Protein AF-A0A5A9F3X4-F1 (afdb_monomer_lite)

Foldseek 3Di:
DAADDDPCLLLLLLLLVLVVCVVVVFQFAEEEDQPSNQVSNVVNVGDYQYAHCPGPHDDPDDDDPVNCCVVCVRHHYSYQQNDDPVSLQSSLVSSCVVVPDDDQEEYEYQAALCSVVVSVCNNCVSYQYQYDADPDDRRHDDVPRNCPVVNVVSNPDDDDDPPD

pLDDT: mean 86.76, std 13.43, range [38.75, 98.38]

Radius of gyration: 15.75 Å; chains: 1; bounding box: 50×30×41 Å

Structure (mmCIF, N/CA/C/O backbone):
data_AF-A0A5A9F3X4-F1
#
_entry.id   AF-A0A5A9F3X4-F1
#
loop_
_atom_site.group_PDB
_atom_site.id
_atom_site.type_symbol
_atom_site.label_atom_id
_atom_site.label_alt_id
_atom_site.label_comp_id
_atom_site.label_asym_id
_atom_site.label_entity_id
_atom_site.label_seq_id
_atom_site.pdbx_PDB_ins_code
_atom_site.Cartn_x
_atom_site.Cartn_y
_atom_site.Cartn_z
_atom_site.occupancy
_atom_site.B_iso_or_equiv
_atom_site.auth_seq_id
_atom_site.auth_comp_id
_atom_site.auth_asym_id
_atom_site.auth_atom_id
_atom_site.pdbx_PDB_model_num
ATOM 1 N N . MET A 1 1 ? -8.608 4.818 23.097 1.00 70.69 1 MET A N 1
ATOM 2 C CA . MET A 1 1 ? -7.807 4.933 21.861 1.00 70.69 1 MET A CA 1
ATOM 3 C C . MET A 1 1 ? -6.716 3.887 21.952 1.00 70.69 1 MET A C 1
ATOM 5 O O . MET A 1 1 ? -5.994 3.900 22.942 1.00 70.69 1 MET A O 1
ATOM 9 N N . SER A 1 2 ? -6.658 2.957 21.002 1.00 87.06 2 SER A N 1
ATOM 10 C CA . SER A 1 2 ? -5.783 1.778 21.085 1.00 87.06 2 SER A CA 1
ATOM 11 C C . SER A 1 2 ? -4.730 1.810 19.980 1.00 87.06 2 SER A C 1
ATOM 13 O O . SER A 1 2 ? -5.049 2.141 18.841 1.00 87.06 2 SER A O 1
ATOM 15 N N . SER A 1 3 ? -3.480 1.471 20.297 1.00 89.56 3 SER A N 1
ATOM 16 C CA . SER A 1 3 ? -2.424 1.357 19.282 1.00 89.56 3 SER A CA 1
ATOM 17 C C . SER A 1 3 ? -2.607 0.070 18.484 1.00 89.56 3 SER A C 1
ATOM 19 O O . SER A 1 3 ? -2.673 -1.009 19.074 1.00 89.56 3 SER A O 1
ATOM 21 N N . LEU A 1 4 ? -2.687 0.174 17.157 1.00 90.81 4 LEU A N 1
ATOM 22 C CA . LEU A 1 4 ? -2.788 -0.975 16.262 1.00 90.81 4 LEU A CA 1
ATOM 23 C C . LEU A 1 4 ? -1.444 -1.207 15.566 1.00 90.81 4 LEU A C 1
ATOM 25 O O . LEU A 1 4 ? -1.007 -0.422 14.721 1.00 90.81 4 LEU A O 1
ATOM 29 N N . THR A 1 5 ? -0.793 -2.319 15.908 1.00 85.94 5 THR A N 1
ATOM 30 C CA . THR A 1 5 ? 0.431 -2.766 15.234 1.00 85.94 5 THR A CA 1
ATOM 31 C C . THR A 1 5 ? 0.092 -3.834 14.209 1.00 85.94 5 THR A C 1
ATOM 33 O O . THR A 1 5 ? -0.520 -4.840 14.543 1.00 85.94 5 THR A O 1
ATOM 36 N N . ILE A 1 6 ? 0.541 -3.633 12.968 1.00 89.00 6 ILE A N 1
ATOM 37 C CA . ILE A 1 6 ? 0.331 -4.578 11.865 1.00 89.00 6 ILE A CA 1
ATOM 38 C C . ILE A 1 6 ? 1.709 -5.053 11.393 1.00 89.00 6 ILE A C 1
ATOM 40 O O . ILE A 1 6 ? 2.320 -4.408 10.523 1.00 89.00 6 ILE A O 1
ATOM 44 N N . PRO A 1 7 ? 2.260 -6.115 12.011 1.00 83.81 7 PRO A N 1
ATOM 45 C CA . PRO A 1 7 ? 3.627 -6.559 11.746 1.00 83.81 7 PRO A CA 1
ATOM 46 C C . PRO A 1 7 ? 3.798 -7.031 10.295 1.00 83.81 7 PRO A C 1
ATOM 48 O O . PRO A 1 7 ? 4.785 -6.688 9.646 1.00 83.81 7 PRO A O 1
ATOM 51 N N . ASN A 1 8 ? 2.790 -7.707 9.738 1.00 88.44 8 ASN A N 1
ATOM 52 C CA . ASN A 1 8 ? 2.853 -8.304 8.405 1.00 88.44 8 ASN A CA 1
ATOM 53 C C . ASN A 1 8 ? 2.420 -7.369 7.266 1.00 88.44 8 ASN A C 1
ATOM 55 O O . ASN A 1 8 ? 2.442 -7.781 6.108 1.00 88.44 8 ASN A O 1
ATOM 59 N N . ARG A 1 9 ? 2.092 -6.093 7.534 1.00 91.31 9 ARG A N 1
ATOM 60 C CA . ARG A 1 9 ? 1.485 -5.182 6.535 1.00 91.31 9 ARG A CA 1
ATOM 61 C C . ARG A 1 9 ? 2.234 -5.099 5.203 1.00 91.31 9 ARG A C 1
ATOM 63 O O . ARG A 1 9 ? 1.617 -4.986 4.150 1.00 91.31 9 ARG A O 1
ATOM 70 N N . LYS A 1 10 ? 3.573 -5.137 5.232 1.00 91.62 10 LYS A N 1
ATOM 71 C CA . LYS A 1 10 ? 4.395 -5.074 4.012 1.00 91.62 10 LYS A CA 1
ATOM 72 C C . LYS A 1 10 ? 4.375 -6.392 3.239 1.00 91.62 10 LYS A C 1
ATOM 74 O O . LYS A 1 10 ? 4.330 -6.343 2.017 1.00 91.62 10 LYS A O 1
ATOM 79 N N . LYS A 1 11 ? 4.343 -7.530 3.938 1.00 95.12 11 LYS A N 1
ATOM 80 C CA . LYS A 1 11 ? 4.226 -8.865 3.335 1.00 95.12 11 LYS A CA 1
ATOM 81 C C . LYS A 1 11 ? 2.844 -9.079 2.721 1.00 95.12 11 LYS A C 1
ATOM 83 O O . LYS A 1 11 ? 2.765 -9.508 1.580 1.00 95.12 11 LYS A O 1
ATOM 88 N N . ILE A 1 12 ? 1.781 -8.681 3.425 1.00 96.62 12 ILE A N 1
ATOM 89 C CA . ILE A 1 12 ? 0.394 -8.726 2.926 1.00 96.62 12 ILE A CA 1
ATOM 90 C C . ILE A 1 12 ? 0.274 -7.921 1.634 1.00 96.62 12 ILE A C 1
ATOM 92 O O . ILE A 1 12 ? -0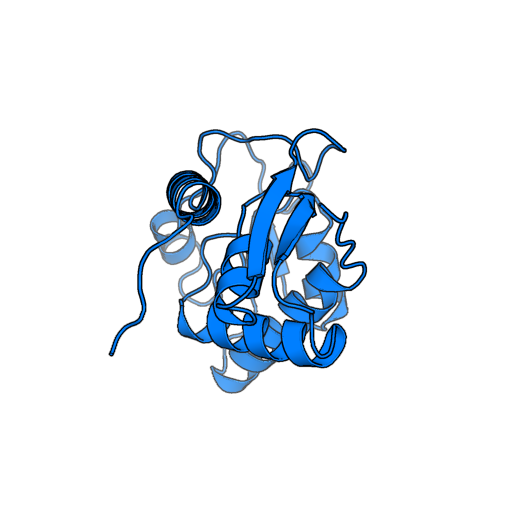.122 -8.446 0.597 1.00 96.62 12 ILE A O 1
ATOM 96 N N . ARG A 1 13 ? 0.712 -6.657 1.669 1.00 96.50 13 ARG A N 1
ATOM 97 C CA . ARG A 1 13 ? 0.736 -5.797 0.484 1.00 96.50 13 ARG A CA 1
ATOM 98 C C . ARG A 1 13 ? 1.532 -6.424 -0.665 1.00 96.50 13 ARG A C 1
ATOM 100 O O . ARG A 1 13 ? 1.075 -6.405 -1.802 1.00 96.50 13 ARG A O 1
ATOM 107 N N . ALA A 1 14 ? 2.723 -6.949 -0.383 1.00 97.31 14 ALA A N 1
ATOM 108 C CA . ALA A 1 14 ? 3.573 -7.556 -1.402 1.00 97.31 14 ALA A CA 1
ATOM 109 C C . ALA A 1 14 ? 2.938 -8.806 -2.026 1.00 97.31 14 ALA A C 1
ATOM 111 O O . ALA A 1 14 ? 3.037 -8.976 -3.236 1.00 97.31 14 ALA A O 1
ATOM 112 N N . ALA A 1 15 ? 2.250 -9.634 -1.237 1.00 98.00 15 ALA A N 1
ATOM 113 C CA . ALA A 1 15 ? 1.541 -10.812 -1.728 1.00 98.00 15 ALA A CA 1
ATOM 114 C C . ALA A 1 15 ? 0.404 -10.434 -2.690 1.00 98.00 15 ALA A C 1
ATOM 116 O O . ALA A 1 15 ? 0.323 -10.995 -3.781 1.00 98.00 15 ALA A O 1
ATOM 117 N N . VAL A 1 16 ? -0.405 -9.430 -2.333 1.00 98.38 16 VAL A N 1
ATOM 118 C CA . VAL A 1 16 ? -1.484 -8.923 -3.198 1.00 98.38 16 VAL A CA 1
ATOM 119 C C . VAL A 1 16 ? -0.930 -8.344 -4.500 1.00 98.38 16 VAL A C 1
ATOM 121 O O . VAL A 1 16 ? -1.417 -8.668 -5.580 1.00 98.38 16 VAL A O 1
ATOM 124 N N . ILE A 1 17 ? 0.132 -7.535 -4.425 1.00 98.25 17 ILE A N 1
ATOM 125 C CA . ILE A 1 17 ? 0.795 -7.004 -5.625 1.00 98.25 17 ILE A CA 1
ATOM 126 C C . ILE A 1 17 ? 1.354 -8.144 -6.479 1.00 98.25 17 ILE A C 1
ATOM 128 O O . ILE A 1 17 ? 1.218 -8.113 -7.697 1.00 98.25 17 ILE A O 1
ATOM 132 N N . ALA A 1 18 ? 1.957 -9.164 -5.864 1.00 98.31 18 ALA A N 1
ATOM 133 C CA . ALA A 1 18 ? 2.523 -10.284 -6.601 1.00 98.31 18 ALA A CA 1
ATOM 134 C C . ALA A 1 18 ? 1.460 -11.092 -7.343 1.00 98.31 18 ALA A C 1
ATOM 136 O O . ALA A 1 18 ? 1.686 -11.489 -8.485 1.00 98.31 18 ALA A O 1
ATOM 137 N N . GLN A 1 19 ? 0.301 -11.303 -6.723 1.00 98.19 19 GLN A N 1
ATOM 138 C CA . GLN A 1 19 ? -0.842 -11.909 -7.390 1.00 98.19 19 GLN A CA 1
ATOM 139 C C . GLN A 1 19 ? -1.302 -11.054 -8.578 1.00 98.19 19 GLN A C 1
ATOM 141 O O . GLN A 1 19 ? -1.335 -11.555 -9.698 1.00 98.19 19 GLN A O 1
ATOM 146 N N . HIS A 1 20 ? -1.536 -9.756 -8.363 1.00 98.25 20 HIS A N 1
ATOM 147 C CA . HIS A 1 20 ? -1.976 -8.838 -9.416 1.00 98.25 20 HIS A CA 1
ATOM 148 C C . HIS A 1 20 ? -1.014 -8.796 -10.615 1.00 98.25 20 HIS A C 1
ATOM 150 O O . HIS A 1 20 ? -1.444 -8.838 -11.767 1.00 98.25 20 HIS A O 1
ATOM 156 N N . VAL A 1 21 ? 0.296 -8.743 -10.358 1.00 97.75 21 VAL A N 1
ATOM 157 C CA . VAL A 1 21 ? 1.339 -8.713 -11.396 1.00 97.75 21 VAL A CA 1
ATOM 158 C C . VAL A 1 21 ? 1.333 -9.998 -12.222 1.00 97.75 21 VAL A C 1
ATOM 160 O O . VAL A 1 21 ? 1.388 -9.925 -13.449 1.00 97.75 21 VAL A O 1
ATOM 163 N N . ARG A 1 22 ? 1.213 -11.164 -11.570 1.00 97.75 22 ARG A N 1
ATOM 164 C CA . ARG A 1 22 ? 1.140 -12.467 -12.252 1.00 97.75 22 ARG A CA 1
ATOM 165 C C . ARG A 1 22 ? -0.117 -12.586 -13.107 1.00 97.75 22 ARG A C 1
ATOM 167 O O . ARG A 1 22 ? -0.019 -12.973 -14.265 1.00 97.75 22 ARG A O 1
ATOM 174 N N . GLU A 1 23 ? -1.272 -12.226 -12.554 1.00 97.50 23 GLU A N 1
ATOM 175 C CA . GLU A 1 23 ? -2.559 -12.260 -13.262 1.00 97.50 23 GLU A CA 1
ATOM 176 C C . GLU A 1 23 ? -2.590 -11.292 -14.451 1.00 97.50 23 GLU A C 1
ATOM 178 O O . GLU A 1 23 ? -3.180 -11.597 -15.483 1.00 97.50 23 GLU A O 1
ATOM 183 N N . SER A 1 24 ? -1.899 -10.155 -14.340 1.00 96.56 24 SER A N 1
ATOM 184 C CA . SER A 1 24 ? -1.790 -9.161 -15.416 1.00 96.56 24 SER A CA 1
ATOM 185 C C . SER A 1 24 ? -0.723 -9.504 -16.465 1.00 96.56 24 SER A C 1
ATOM 187 O O . SER A 1 24 ? -0.544 -8.744 -17.414 1.00 96.56 24 SER A O 1
ATOM 189 N N . GLY A 1 25 ? 0.023 -10.603 -16.298 1.00 96.94 25 GLY A N 1
ATOM 190 C CA . GLY A 1 25 ? 1.118 -10.979 -17.198 1.00 96.94 25 GLY A CA 1
ATOM 191 C C . GLY A 1 25 ? 2.284 -9.983 -17.208 1.00 96.94 25 GLY A C 1
ATOM 192 O O . GLY A 1 25 ? 3.029 -9.918 -18.186 1.00 96.94 25 GLY A O 1
ATOM 193 N N . LEU A 1 26 ? 2.436 -9.184 -16.148 1.00 96.94 26 LEU A N 1
ATOM 194 C CA . LEU A 1 26 ? 3.485 -8.174 -16.059 1.00 96.94 26 LEU A CA 1
ATOM 195 C C . LEU A 1 26 ? 4.809 -8.811 -15.595 1.00 96.94 26 LEU A C 1
ATOM 197 O O . LEU A 1 26 ? 4.812 -9.643 -14.687 1.00 96.94 26 LEU A O 1
ATOM 201 N N . PRO A 1 27 ? 5.957 -8.410 -16.168 1.00 96.44 27 PRO A N 1
ATOM 202 C CA . PRO A 1 27 ? 7.259 -9.010 -15.869 1.00 96.44 27 PRO A CA 1
ATOM 203 C C . PRO A 1 27 ? 7.816 -8.649 -14.483 1.00 96.44 27 PRO A C 1
ATOM 205 O O . PRO A 1 27 ? 8.775 -9.270 -14.028 1.00 96.44 27 PRO A O 1
ATOM 208 N N . GLY A 1 28 ? 7.255 -7.649 -13.801 1.00 96.81 28 GLY A N 1
ATOM 209 C CA . GLY A 1 28 ? 7.709 -7.239 -12.478 1.00 96.81 28 GLY A CA 1
ATOM 210 C C . GLY A 1 28 ? 7.148 -5.893 -12.046 1.00 96.81 28 GLY A C 1
ATOM 211 O O . GLY A 1 28 ? 6.132 -5.417 -12.561 1.00 96.81 28 GLY A O 1
ATOM 212 N N . VAL A 1 29 ? 7.832 -5.277 -11.085 1.00 96.69 29 VAL A N 1
ATOM 213 C CA . VAL A 1 29 ? 7.409 -4.021 -10.466 1.00 96.69 29 VAL A CA 1
ATOM 214 C C . VAL A 1 29 ? 8.543 -3.014 -10.385 1.00 96.69 29 VAL A C 1
ATOM 216 O O . VAL A 1 29 ? 9.722 -3.362 -10.341 1.00 96.69 29 VAL A O 1
ATOM 219 N N . VAL A 1 30 ? 8.160 -1.753 -10.264 1.00 93.94 30 VAL A N 1
ATOM 220 C CA . VAL A 1 30 ? 9.022 -0.663 -9.816 1.00 93.94 30 VAL A CA 1
ATOM 221 C C . VAL A 1 30 ? 8.525 -0.168 -8.464 1.00 93.94 30 VAL A C 1
ATOM 223 O O . VAL A 1 30 ? 7.322 -0.068 -8.230 1.00 93.94 30 VAL A O 1
ATOM 226 N N . CYS A 1 31 ? 9.439 0.085 -7.531 1.00 90.69 31 CYS A N 1
ATOM 227 C CA . CYS A 1 31 ? 9.080 0.485 -6.176 1.00 90.69 31 CYS A CA 1
ATOM 228 C C . CYS A 1 31 ? 10.017 1.576 -5.658 1.00 90.69 31 CYS A C 1
ATOM 230 O O . CYS A 1 31 ? 11.197 1.323 -5.410 1.00 90.69 31 CYS A O 1
ATOM 232 N N . PHE A 1 32 ? 9.470 2.771 -5.426 1.00 84.06 32 PHE A N 1
ATOM 233 C CA . PHE A 1 32 ? 10.128 3.780 -4.601 1.00 84.06 32 PHE A CA 1
ATOM 234 C C . PHE A 1 32 ? 9.999 3.399 -3.120 1.00 84.06 32 PHE A C 1
ATOM 236 O O . PHE A 1 32 ? 8.890 3.263 -2.589 1.00 84.06 32 PHE A O 1
ATOM 243 N N . SER A 1 33 ? 11.129 3.178 -2.448 1.00 77.12 33 SER A N 1
ATOM 244 C CA . SER A 1 33 ? 11.157 2.563 -1.117 1.00 77.12 33 SER A CA 1
ATOM 245 C C . SER A 1 33 ? 12.394 2.974 -0.319 1.00 77.12 33 SER A C 1
ATOM 247 O O . SER A 1 33 ? 13.484 3.106 -0.854 1.00 77.12 33 SER A O 1
ATOM 249 N N . CYS A 1 34 ? 12.250 3.077 1.003 1.00 65.31 34 CYS A N 1
ATOM 250 C CA . CYS A 1 34 ? 13.363 3.150 1.956 1.00 65.31 34 CYS A CA 1
ATOM 251 C C . CYS A 1 34 ? 13.851 1.743 2.395 1.00 65.31 34 CYS A C 1
ATOM 253 O O . CYS A 1 34 ? 14.187 1.526 3.557 1.00 65.31 34 CYS A O 1
ATOM 255 N N . GLY A 1 35 ? 13.780 0.747 1.503 1.00 71.00 35 GLY A N 1
ATOM 256 C CA . GLY A 1 35 ? 14.238 -0.639 1.701 1.00 71.00 35 GLY A CA 1
ATOM 257 C C . GLY A 1 35 ? 13.188 -1.664 2.172 1.00 71.00 35 GLY A C 1
ATOM 258 O O . GLY A 1 35 ? 13.174 -2.799 1.702 1.00 71.00 35 GLY A O 1
ATOM 259 N N . ASN A 1 36 ? 12.263 -1.314 3.074 1.00 81.44 36 ASN A N 1
ATOM 260 C CA . ASN A 1 36 ? 11.344 -2.322 3.643 1.00 81.44 36 ASN A CA 1
ATOM 261 C C . ASN A 1 36 ? 10.246 -2.796 2.672 1.00 81.44 36 ASN A C 1
ATOM 263 O O . ASN A 1 36 ? 9.820 -3.946 2.751 1.00 81.44 36 ASN A O 1
ATOM 267 N N . ALA A 1 37 ? 9.751 -1.925 1.787 1.00 86.50 37 ALA A N 1
ATOM 268 C CA . ALA A 1 37 ? 8.695 -2.295 0.839 1.00 86.50 37 ALA A CA 1
ATOM 269 C C . ALA A 1 37 ? 9.253 -3.115 -0.335 1.00 86.50 37 ALA A C 1
ATOM 271 O O . ALA A 1 37 ? 8.707 -4.163 -0.668 1.00 86.50 37 ALA A O 1
ATOM 272 N N . SER A 1 38 ? 10.376 -2.671 -0.895 1.00 89.31 38 SER A N 1
ATOM 273 C CA . SER A 1 38 ? 11.142 -3.363 -1.936 1.00 89.31 38 SER A CA 1
ATOM 274 C C . SER A 1 38 ? 11.602 -4.753 -1.491 1.00 89.31 38 SER A C 1
ATOM 276 O O . SER A 1 38 ? 11.429 -5.709 -2.244 1.00 89.31 38 SER A O 1
ATOM 278 N N . ARG A 1 39 ? 12.097 -4.910 -0.252 1.00 90.88 39 ARG A N 1
ATOM 279 C CA . ARG A 1 39 ? 12.446 -6.231 0.302 1.00 90.88 39 ARG A CA 1
ATOM 280 C C . ARG A 1 39 ? 11.255 -7.191 0.307 1.00 90.88 39 ARG A C 1
ATOM 282 O O . ARG A 1 39 ? 11.382 -8.301 -0.190 1.00 90.88 39 ARG A O 1
ATOM 289 N N . ALA A 1 40 ? 10.099 -6.759 0.814 1.00 94.25 40 ALA A N 1
ATOM 290 C CA . ALA A 1 40 ? 8.908 -7.608 0.865 1.00 94.25 40 ALA A CA 1
ATOM 291 C C . ALA A 1 40 ? 8.427 -8.031 -0.537 1.00 94.25 40 ALA A C 1
ATOM 293 O O . ALA A 1 40 ? 7.979 -9.158 -0.718 1.00 94.25 40 ALA A O 1
ATOM 294 N N . LEU A 1 41 ? 8.552 -7.152 -1.540 1.00 95.88 41 LEU A N 1
ATOM 295 C CA . LEU A 1 41 ? 8.241 -7.476 -2.938 1.00 95.88 41 LEU A CA 1
ATOM 296 C C . LEU A 1 41 ? 9.206 -8.528 -3.512 1.00 95.88 41 LEU A C 1
ATOM 298 O O . LEU A 1 41 ? 8.756 -9.474 -4.156 1.00 95.88 41 LEU A O 1
ATOM 302 N N . LYS A 1 42 ? 10.511 -8.405 -3.230 1.00 95.19 42 LYS A N 1
ATOM 303 C CA . LYS A 1 42 ? 11.529 -9.400 -3.618 1.00 95.19 42 LYS A CA 1
ATOM 304 C C . LYS A 1 42 ? 11.267 -10.755 -2.942 1.00 95.19 42 LYS A C 1
ATOM 306 O O . LYS A 1 42 ? 11.280 -11.781 -3.612 1.00 95.19 42 LYS A O 1
ATOM 311 N N . GLU A 1 43 ? 10.946 -10.761 -1.646 1.00 96.50 43 GLU A N 1
ATOM 312 C CA . GLU A 1 43 ? 10.559 -11.969 -0.892 1.00 96.50 43 GLU A CA 1
ATOM 313 C C . GLU A 1 43 ? 9.288 -12.637 -1.448 1.00 96.50 43 GLU A C 1
ATOM 315 O O . GLU A 1 43 ? 9.159 -13.857 -1.384 1.00 96.50 43 GLU A O 1
ATOM 320 N N . ALA A 1 44 ? 8.370 -11.867 -2.043 1.00 96.38 44 ALA A N 1
ATOM 321 C CA . ALA A 1 44 ? 7.184 -12.390 -2.727 1.00 96.38 44 ALA A CA 1
ATOM 322 C C . ALA A 1 44 ? 7.483 -12.992 -4.120 1.00 96.38 44 ALA A C 1
ATOM 324 O O . ALA A 1 44 ? 6.560 -13.432 -4.815 1.00 96.38 44 ALA A O 1
ATOM 325 N N . GLY A 1 45 ? 8.757 -13.021 -4.531 1.00 96.00 45 GLY A N 1
ATOM 326 C CA . GLY A 1 45 ? 9.225 -13.611 -5.784 1.00 96.00 45 GLY A CA 1
ATOM 327 C C . GLY A 1 45 ? 9.075 -12.699 -7.000 1.00 96.00 45 GLY A C 1
ATOM 328 O O . GLY A 1 45 ? 8.990 -13.199 -8.119 1.00 96.00 45 GLY A O 1
ATOM 329 N N . LEU A 1 46 ? 8.989 -11.380 -6.802 1.00 96.75 46 LEU A N 1
ATOM 330 C CA . LEU A 1 46 ? 8.904 -10.419 -7.900 1.00 96.75 46 LEU A CA 1
ATOM 331 C C . LEU A 1 46 ? 10.284 -9.937 -8.340 1.00 96.75 46 LEU A C 1
ATOM 333 O O . LEU A 1 46 ? 11.172 -9.701 -7.520 1.00 96.75 46 LEU A O 1
ATOM 337 N N . PHE A 1 47 ? 10.421 -9.694 -9.642 1.00 95.62 47 PHE A N 1
ATOM 338 C CA . PHE A 1 47 ? 11.453 -8.804 -10.155 1.00 95.62 47 PHE A CA 1
ATOM 339 C C . PHE A 1 47 ? 11.111 -7.364 -9.744 1.00 95.62 47 PHE A C 1
ATOM 341 O O . PHE A 1 47 ? 10.000 -6.893 -9.999 1.00 95.62 47 PHE A O 1
ATOM 348 N N . VAL A 1 48 ? 12.046 -6.681 -9.078 1.00 94.44 48 VAL A N 1
ATOM 349 C CA . VAL A 1 48 ? 11.832 -5.346 -8.501 1.00 94.44 48 VAL A CA 1
ATOM 350 C C . VAL A 1 48 ? 12.929 -4.403 -8.969 1.00 94.44 48 VAL A C 1
ATOM 352 O O . VAL A 1 48 ? 14.083 -4.591 -8.590 1.00 94.44 48 VAL A O 1
ATOM 355 N N . VAL A 1 49 ? 12.544 -3.356 -9.699 1.00 91.44 49 VAL A N 1
ATOM 356 C CA . VAL A 1 49 ? 13.377 -2.166 -9.907 1.00 91.44 49 VAL A CA 1
ATOM 357 C C . VAL A 1 49 ? 13.213 -1.253 -8.696 1.00 91.44 49 VAL A C 1
ATOM 359 O O . VAL A 1 49 ? 12.110 -0.777 -8.406 1.00 91.44 49 VAL A O 1
ATOM 362 N N . GLU A 1 50 ? 14.293 -1.039 -7.950 1.00 89.00 50 GLU A N 1
ATOM 363 C CA . GLU A 1 50 ? 14.251 -0.313 -6.680 1.00 89.00 50 GLU A CA 1
ATOM 364 C C . GLU A 1 50 ? 14.764 1.121 -6.828 1.00 89.00 50 GLU A C 1
ATOM 366 O O . GLU A 1 50 ? 15.931 1.354 -7.139 1.00 89.00 50 GLU A O 1
ATOM 371 N N . ILE A 1 51 ? 13.897 2.094 -6.533 1.00 81.38 51 ILE A N 1
ATOM 372 C CA . ILE A 1 51 ? 14.257 3.514 -6.479 1.00 81.38 51 ILE A CA 1
ATOM 373 C C . ILE A 1 51 ? 14.494 3.878 -5.003 1.00 81.38 51 ILE A C 1
ATOM 375 O O . ILE A 1 51 ? 13.537 4.057 -4.245 1.00 81.38 51 ILE A O 1
ATOM 379 N N . ALA A 1 52 ? 15.760 3.938 -4.578 1.00 71.50 52 ALA A N 1
ATOM 380 C CA . ALA A 1 52 ? 16.158 4.141 -3.180 1.00 71.50 52 ALA A CA 1
ATOM 381 C C . ALA A 1 52 ? 17.557 4.785 -3.064 1.00 71.50 52 ALA A C 1
ATOM 383 O O . ALA A 1 52 ? 18.371 4.633 -3.979 1.00 71.50 52 ALA A O 1
ATOM 384 N N . PRO A 1 53 ? 17.912 5.432 -1.934 1.00 54.66 53 PRO A N 1
ATOM 385 C CA . PRO A 1 53 ? 19.302 5.773 -1.640 1.00 54.66 53 PRO A CA 1
ATOM 386 C C . PRO A 1 53 ? 20.103 4.469 -1.464 1.00 54.66 53 PRO A C 1
ATOM 388 O O . PRO A 1 53 ? 20.060 3.846 -0.406 1.00 54.66 53 PRO A O 1
ATOM 391 N N . GLY A 1 54 ? 20.769 4.022 -2.534 1.00 53.31 54 GLY A N 1
ATOM 392 C CA . GLY A 1 54 ? 21.444 2.718 -2.622 1.00 53.31 54 GLY A CA 1
ATOM 393 C C . GLY A 1 54 ? 20.720 1.653 -3.463 1.00 53.31 54 GLY A C 1
ATOM 394 O O . GLY A 1 54 ? 21.183 0.518 -3.503 1.00 53.31 54 GLY A O 1
ATOM 395 N N . GLY A 1 55 ? 19.601 1.999 -4.112 1.00 55.88 55 GLY A N 1
ATOM 396 C CA . GLY A 1 55 ? 18.937 1.168 -5.126 1.00 55.88 55 GLY A CA 1
ATOM 397 C C . GLY A 1 55 ? 19.500 1.387 -6.536 1.00 55.88 55 GLY A C 1
ATOM 398 O O . GLY A 1 55 ? 20.521 2.054 -6.707 1.00 55.88 55 GLY A O 1
ATOM 399 N N . ASP A 1 56 ? 18.800 0.873 -7.551 1.00 56.25 56 ASP A N 1
ATOM 400 C CA . ASP A 1 56 ? 19.205 0.953 -8.966 1.00 56.25 56 ASP A CA 1
ATOM 401 C C . ASP A 1 56 ? 19.242 2.403 -9.487 1.00 56.25 56 ASP A C 1
ATOM 403 O O . ASP A 1 56 ? 19.924 2.706 -10.466 1.00 56.25 56 ASP A O 1
ATOM 407 N N . LEU A 1 57 ? 18.520 3.316 -8.823 1.00 60.28 57 LEU A N 1
ATOM 408 C CA . LEU A 1 57 ? 18.476 4.746 -9.126 1.00 60.28 57 LEU A CA 1
ATOM 409 C C . LEU A 1 57 ? 18.510 5.599 -7.850 1.00 60.28 57 LEU A C 1
ATOM 411 O O . LEU A 1 57 ? 17.787 5.329 -6.890 1.00 60.28 57 LEU A O 1
ATOM 415 N N . SER A 1 58 ? 19.315 6.669 -7.864 1.00 55.09 58 SER A N 1
ATOM 416 C CA . SER A 1 58 ? 19.482 7.579 -6.722 1.00 55.09 58 SER A CA 1
ATOM 417 C C . SER A 1 58 ? 18.262 8.492 -6.511 1.00 55.09 58 SER A C 1
ATOM 419 O O . SER A 1 58 ? 17.599 8.925 -7.458 1.00 55.09 58 SER A O 1
ATOM 421 N N . THR A 1 59 ? 17.958 8.805 -5.248 1.00 61.19 59 THR A N 1
ATOM 422 C CA . THR A 1 59 ? 16.766 9.571 -4.860 1.00 61.19 59 THR A CA 1
ATOM 423 C C . THR A 1 59 ? 17.121 10.942 -4.289 1.00 61.19 59 THR A C 1
ATOM 425 O O . THR A 1 59 ? 17.506 11.052 -3.128 1.00 61.19 59 THR A O 1
ATOM 428 N N . GLY A 1 60 ? 16.921 11.999 -5.081 1.00 62.91 60 GLY A N 1
ATOM 429 C CA . GLY A 1 60 ? 16.841 13.386 -4.590 1.00 62.91 60 GLY A CA 1
ATOM 430 C C . GLY A 1 60 ? 15.402 13.900 -4.408 1.00 62.91 60 GLY A C 1
ATOM 431 O O . GLY A 1 60 ? 15.192 14.997 -3.893 1.00 62.91 60 GLY A O 1
ATOM 432 N N . ARG A 1 61 ? 14.391 13.139 -4.857 1.00 69.12 61 ARG A N 1
ATOM 433 C CA . ARG A 1 61 ? 12.972 13.535 -4.839 1.00 69.12 61 ARG A CA 1
ATOM 434 C C . ARG A 1 61 ? 12.027 12.334 -4.916 1.00 69.12 61 ARG A C 1
ATOM 436 O O . ARG A 1 61 ? 12.440 11.255 -5.335 1.00 69.12 61 ARG A O 1
ATOM 443 N N . TRP A 1 62 ? 10.760 12.562 -4.561 1.00 73.75 62 TRP A N 1
ATOM 444 C CA . TRP A 1 62 ? 9.665 11.621 -4.809 1.00 73.75 62 TRP A CA 1
ATOM 445 C C . TRP A 1 62 ? 9.381 11.541 -6.313 1.00 73.75 62 TRP A C 1
ATOM 447 O O . TRP A 1 62 ? 9.273 12.578 -6.971 1.00 73.75 62 TRP A O 1
ATOM 457 N N . TRP A 1 63 ? 9.282 10.328 -6.850 1.00 81.56 63 TRP A N 1
ATOM 458 C CA . TRP A 1 63 ? 8.865 10.104 -8.234 1.00 81.56 63 TRP A CA 1
ATOM 459 C C . TRP A 1 63 ? 7.345 10.097 -8.302 1.00 81.56 63 TRP A C 1
ATOM 461 O O . TRP A 1 63 ? 6.697 9.531 -7.431 1.00 81.56 63 TRP A O 1
ATOM 471 N N . THR A 1 64 ? 6.768 10.722 -9.320 1.00 85.00 64 THR A N 1
ATOM 472 C CA . THR A 1 64 ? 5.318 10.712 -9.547 1.00 85.00 64 THR A CA 1
ATOM 473 C C . THR A 1 64 ? 4.896 9.482 -10.354 1.00 85.00 64 THR A C 1
ATOM 475 O O . THR A 1 64 ? 5.683 8.954 -11.142 1.00 85.00 64 THR A O 1
ATOM 478 N N . ALA A 1 65 ? 3.638 9.048 -10.219 1.00 88.81 65 ALA A N 1
ATOM 479 C CA . ALA A 1 65 ? 3.111 7.926 -11.004 1.00 88.81 65 ALA A CA 1
ATOM 480 C C . ALA A 1 65 ? 3.281 8.116 -12.534 1.00 88.81 65 ALA A C 1
ATOM 482 O O . ALA A 1 65 ? 3.726 7.178 -13.196 1.00 88.81 65 ALA A O 1
ATOM 483 N N . PRO A 1 66 ? 3.056 9.312 -13.131 1.00 90.56 66 PRO A N 1
ATOM 484 C CA . PRO A 1 66 ? 3.330 9.523 -14.555 1.00 90.56 66 PRO A CA 1
ATOM 485 C C . PRO A 1 66 ? 4.811 9.421 -14.938 1.00 90.56 66 PRO A C 1
ATOM 487 O O . PRO A 1 66 ? 5.126 8.999 -16.047 1.00 90.56 66 PRO A O 1
ATOM 490 N N . GLU A 1 67 ? 5.735 9.832 -14.065 1.00 89.50 67 GLU A N 1
ATOM 491 C CA . GLU A 1 67 ? 7.174 9.674 -14.321 1.00 89.50 67 GLU A CA 1
ATOM 492 C C . GLU A 1 67 ? 7.575 8.202 -14.323 1.00 89.50 67 GLU A C 1
ATOM 494 O O . GLU A 1 67 ? 8.300 7.770 -15.218 1.00 89.50 67 GLU A O 1
ATOM 499 N N . ILE A 1 68 ? 7.049 7.435 -13.368 1.00 90.94 68 ILE A N 1
ATOM 500 C CA . ILE A 1 68 ? 7.267 5.994 -13.277 1.00 90.94 68 ILE A CA 1
ATOM 501 C C . ILE A 1 68 ? 6.700 5.284 -14.511 1.00 90.94 68 ILE A C 1
ATOM 503 O O . ILE A 1 68 ? 7.416 4.522 -15.155 1.00 90.94 68 ILE A O 1
ATOM 507 N N . ALA A 1 69 ? 5.461 5.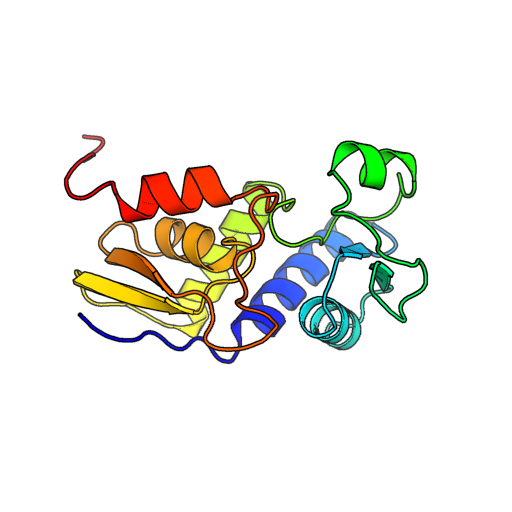593 -14.900 1.00 91.62 69 ALA A N 1
ATOM 508 C CA . ALA A 1 69 ? 4.822 4.996 -16.071 1.00 91.62 69 ALA A CA 1
ATOM 509 C C . ALA A 1 69 ? 5.586 5.275 -17.379 1.00 91.62 69 ALA A C 1
ATOM 511 O O . ALA A 1 69 ? 5.630 4.421 -18.260 1.00 91.62 69 ALA A O 1
ATOM 512 N N . ARG A 1 70 ? 6.217 6.453 -17.515 1.00 92.75 70 ARG A N 1
ATOM 513 C CA . ARG A 1 70 ? 7.054 6.775 -18.685 1.00 92.75 70 ARG A CA 1
ATOM 514 C C . ARG A 1 70 ? 8.391 6.041 -18.683 1.00 92.75 70 ARG A C 1
ATOM 516 O O . ARG A 1 70 ? 8.853 5.642 -19.745 1.00 92.75 70 ARG A O 1
ATOM 523 N N . ALA A 1 71 ? 9.028 5.910 -17.522 1.00 91.31 71 ALA A N 1
ATOM 524 C CA . ALA A 1 71 ? 10.341 5.282 -17.409 1.00 91.31 71 ALA A CA 1
ATOM 525 C C . ALA A 1 71 ? 10.267 3.746 -17.479 1.00 91.31 71 ALA A C 1
ATOM 527 O O . ALA A 1 71 ? 11.163 3.119 -18.042 1.00 91.31 71 ALA A O 1
ATOM 528 N N . TRP A 1 72 ? 9.188 3.145 -16.965 1.00 93.81 72 TRP A N 1
ATOM 529 C CA . TRP A 1 72 ? 8.968 1.697 -16.966 1.00 93.81 72 TRP A CA 1
ATOM 530 C C . TRP A 1 72 ? 7.547 1.335 -17.411 1.00 93.81 72 TRP A C 1
ATOM 532 O O . TRP A 1 72 ? 6.768 0.812 -16.615 1.00 93.81 72 TRP A O 1
ATOM 542 N N . PRO A 1 73 ? 7.202 1.542 -18.692 1.00 94.38 73 PRO A N 1
ATOM 543 C CA . PRO A 1 73 ? 5.845 1.305 -19.195 1.00 94.38 73 PRO A CA 1
ATOM 544 C C . PRO A 1 73 ? 5.395 -0.162 -19.109 1.00 94.38 73 PRO A C 1
ATOM 546 O O . PRO A 1 73 ? 4.210 -0.453 -19.234 1.00 94.38 73 PRO A O 1
ATOM 549 N N . HIS A 1 74 ? 6.332 -1.090 -18.904 1.00 95.81 74 HIS A N 1
ATOM 550 C CA . HIS A 1 74 ? 6.073 -2.526 -18.798 1.00 95.81 74 HIS A CA 1
ATOM 551 C C . HIS A 1 74 ? 6.131 -3.054 -17.360 1.00 95.81 74 HIS A C 1
ATOM 553 O O . HIS A 1 74 ? 5.970 -4.253 -17.162 1.00 95.81 74 HIS A O 1
ATOM 559 N N . LEU A 1 75 ? 6.392 -2.207 -16.360 1.00 96.19 75 LEU A N 1
ATOM 560 C CA . LEU A 1 75 ? 6.408 -2.617 -14.955 1.00 96.19 75 LEU A CA 1
ATOM 561 C C . LEU A 1 75 ? 5.217 -2.023 -14.218 1.00 96.19 75 LEU A C 1
ATOM 563 O O . LEU A 1 75 ? 4.779 -0.909 -14.491 1.00 96.19 75 LEU A O 1
ATOM 567 N N . PHE A 1 76 ? 4.720 -2.764 -13.236 1.00 96.94 76 PHE A N 1
ATOM 568 C CA . PHE A 1 76 ? 3.686 -2.255 -12.349 1.00 96.94 76 PHE A CA 1
ATOM 569 C C . PHE A 1 76 ? 4.277 -1.270 -11.330 1.00 96.94 76 PHE A C 1
ATOM 571 O O . PHE A 1 76 ? 5.291 -1.565 -10.690 1.00 96.94 76 PHE A O 1
ATOM 578 N N . ASP A 1 77 ? 3.625 -0.121 -11.134 1.00 95.25 77 ASP A N 1
ATOM 579 C CA . ASP A 1 77 ? 4.013 0.846 -10.106 1.00 95.25 77 ASP A CA 1
ATOM 580 C C . ASP A 1 77 ? 3.583 0.367 -8.710 1.00 95.25 77 ASP A C 1
ATOM 582 O O . ASP A 1 77 ? 2.450 0.551 -8.266 1.00 95.25 77 ASP A O 1
ATOM 586 N N . ALA A 1 78 ? 4.522 -0.253 -7.997 1.00 95.00 78 ALA A N 1
ATOM 587 C CA . ALA A 1 78 ? 4.358 -0.719 -6.628 1.00 95.00 78 ALA A CA 1
ATOM 588 C C . ALA A 1 78 ? 4.802 0.322 -5.588 1.00 95.00 78 ALA A C 1
ATOM 590 O O . ALA A 1 78 ? 4.949 -0.018 -4.404 1.00 95.00 78 ALA A O 1
ATOM 591 N N . THR A 1 79 ? 5.023 1.578 -5.979 1.00 91.69 79 THR A N 1
ATOM 592 C CA . THR A 1 79 ? 5.334 2.675 -5.057 1.00 91.69 79 THR A CA 1
ATOM 593 C C . THR A 1 79 ? 4.190 2.893 -4.079 1.00 91.69 79 THR A C 1
ATOM 595 O O . THR A 1 79 ? 3.009 2.842 -4.427 1.00 91.69 79 THR A O 1
ATOM 598 N N . SER A 1 80 ? 4.528 3.089 -2.805 1.00 86.69 80 SER A N 1
ATOM 599 C CA . SER A 1 80 ? 3.494 3.238 -1.791 1.00 86.69 80 SER A CA 1
ATOM 600 C C . SER A 1 80 ? 2.752 4.561 -1.955 1.00 86.69 80 SER A C 1
ATOM 602 O O . SER A 1 80 ? 3.369 5.622 -1.954 1.00 86.69 80 SER A O 1
ATOM 604 N N . GLY A 1 81 ? 1.430 4.476 -2.069 1.00 87.94 81 GLY A N 1
ATOM 605 C CA . GLY A 1 81 ? 0.552 5.596 -2.378 1.00 87.94 81 GLY A CA 1
ATOM 606 C C . GLY A 1 81 ? 0.286 5.825 -3.867 1.00 87.94 81 GLY A C 1
ATOM 607 O O . GLY A 1 81 ? -0.431 6.765 -4.189 1.00 87.94 81 GLY A O 1
ATOM 608 N N . HIS A 1 82 ? 0.816 4.982 -4.761 1.00 92.31 82 HIS A N 1
ATOM 609 C CA . HIS A 1 82 ? 0.483 4.997 -6.195 1.00 92.31 82 HIS A CA 1
ATOM 610 C C . HIS A 1 82 ? -0.396 3.824 -6.636 1.00 92.31 82 HIS A C 1
ATOM 612 O O . HIS A 1 82 ? -0.819 3.785 -7.790 1.00 92.31 82 HIS A O 1
ATOM 618 N N . LEU A 1 83 ? -0.660 2.858 -5.748 1.00 94.06 83 LEU A N 1
ATOM 619 C CA . LEU A 1 83 ? -1.455 1.690 -6.107 1.00 94.06 83 LEU A CA 1
ATOM 620 C C . LEU A 1 83 ? -2.822 2.111 -6.647 1.00 94.06 83 LEU A C 1
ATOM 622 O O . LEU A 1 83 ? -3.513 2.940 -6.054 1.00 94.06 83 LEU A O 1
ATOM 626 N N . ALA A 1 84 ? -3.226 1.487 -7.751 1.00 92.88 84 ALA A N 1
ATOM 627 C CA . ALA A 1 84 ? -4.575 1.637 -8.266 1.00 92.88 84 ALA A CA 1
ATOM 628 C C . ALA A 1 84 ? -5.600 1.176 -7.216 1.00 92.88 84 ALA A C 1
ATOM 630 O O . ALA A 1 84 ? -5.373 0.204 -6.489 1.00 92.88 84 ALA A O 1
ATOM 631 N N . PHE A 1 85 ? -6.753 1.846 -7.177 1.00 94.44 85 PHE A N 1
ATOM 632 C CA . PHE A 1 85 ? -7.796 1.591 -6.182 1.00 94.44 85 PHE A CA 1
ATOM 633 C C . PHE A 1 85 ? -8.222 0.110 -6.075 1.00 94.44 85 PHE A C 1
ATOM 635 O O . PHE A 1 85 ? -8.297 -0.378 -4.949 1.00 94.44 85 PHE A O 1
ATOM 642 N N . PRO A 1 86 ? -8.412 -0.657 -7.173 1.00 96.56 86 PRO A N 1
ATOM 643 C CA . PRO A 1 86 ? -8.739 -2.083 -7.066 1.00 96.56 86 PRO A CA 1
ATOM 644 C C . PRO A 1 86 ? -7.666 -2.910 -6.342 1.00 96.56 86 PRO A C 1
ATOM 646 O O . PRO A 1 86 ? -7.989 -3.805 -5.566 1.00 96.56 86 PRO A O 1
ATOM 649 N N . VAL A 1 87 ? -6.384 -2.582 -6.533 1.00 97.56 87 VAL A N 1
ATOM 650 C CA . VAL A 1 87 ? -5.281 -3.255 -5.829 1.00 97.56 87 VAL A CA 1
ATOM 651 C C . VAL A 1 87 ? -5.277 -2.854 -4.352 1.00 97.56 87 VAL A C 1
ATOM 653 O O . VAL A 1 87 ? -5.064 -3.701 -3.491 1.00 97.56 87 VAL A O 1
ATOM 656 N N . MET A 1 88 ? -5.570 -1.588 -4.031 1.00 97.38 88 MET A N 1
ATOM 657 C CA . MET A 1 88 ? -5.739 -1.152 -2.639 1.00 97.38 88 MET A CA 1
ATOM 658 C C . MET A 1 88 ? -6.909 -1.856 -1.943 1.00 97.38 88 MET A C 1
ATOM 660 O O . MET A 1 88 ? -6.764 -2.234 -0.783 1.00 97.38 88 MET A O 1
ATOM 664 N N . ALA A 1 89 ? -8.026 -2.078 -2.642 1.00 97.75 89 ALA A N 1
ATOM 665 C CA . ALA A 1 89 ? -9.164 -2.836 -2.123 1.00 97.75 89 ALA A CA 1
ATOM 666 C C . ALA A 1 89 ? -8.776 -4.287 -1.802 1.00 97.75 89 ALA A C 1
ATOM 668 O O . ALA A 1 89 ? -9.011 -4.744 -0.690 1.00 97.75 89 ALA A O 1
ATOM 669 N N . ALA A 1 90 ? -8.054 -4.963 -2.699 1.00 98.38 90 ALA A N 1
ATOM 670 C CA . ALA A 1 90 ? -7.540 -6.305 -2.422 1.00 98.38 90 ALA A CA 1
ATOM 671 C C . ALA A 1 90 ? -6.558 -6.331 -1.229 1.00 98.38 90 ALA A C 1
ATOM 673 O O . ALA A 1 90 ? -6.552 -7.274 -0.437 1.00 98.38 90 ALA A O 1
ATOM 674 N N . VAL A 1 91 ? -5.746 -5.280 -1.046 1.00 98.12 91 VAL A N 1
ATOM 675 C CA . VAL A 1 91 ? -4.905 -5.129 0.157 1.00 98.12 91 VAL A CA 1
ATOM 676 C C . VAL A 1 91 ? -5.761 -4.940 1.411 1.00 98.12 91 VAL A C 1
ATOM 678 O O . VAL A 1 91 ? -5.419 -5.495 2.453 1.00 98.12 91 VAL A O 1
ATOM 681 N N . ALA A 1 92 ? -6.848 -4.173 1.336 1.00 97.94 92 ALA A N 1
ATOM 682 C CA . ALA A 1 92 ? -7.784 -3.986 2.440 1.00 97.94 92 ALA A CA 1
ATOM 683 C C . ALA A 1 92 ? -8.428 -5.316 2.861 1.00 97.94 92 ALA A C 1
ATOM 685 O O . ALA A 1 92 ? -8.405 -5.651 4.045 1.00 97.94 92 ALA A O 1
ATOM 686 N N . ASP A 1 93 ? -8.897 -6.113 1.901 1.00 98.06 93 ASP A N 1
ATOM 687 C CA . ASP A 1 93 ? -9.470 -7.436 2.162 1.00 98.06 93 ASP A CA 1
ATOM 688 C C . ASP A 1 93 ? -8.447 -8.369 2.816 1.00 98.06 93 ASP A C 1
ATOM 690 O O . ASP A 1 93 ? -8.723 -8.996 3.838 1.00 98.06 93 ASP A O 1
ATOM 694 N N . ALA A 1 94 ? -7.219 -8.405 2.293 1.00 98.06 94 ALA A N 1
ATOM 695 C CA . ALA A 1 94 ? -6.155 -9.227 2.859 1.00 98.06 94 ALA A CA 1
ATOM 696 C C . ALA A 1 94 ? -5.747 -8.775 4.276 1.00 98.06 94 ALA A C 1
ATOM 698 O O . ALA A 1 94 ? -5.461 -9.609 5.135 1.00 98.06 94 ALA A O 1
ATOM 699 N N . LEU A 1 95 ? -5.754 -7.465 4.553 1.00 97.38 95 LEU A N 1
ATOM 700 C CA . LEU A 1 95 ? -5.564 -6.935 5.908 1.00 97.38 95 LEU A CA 1
ATOM 701 C C . LEU A 1 95 ? -6.709 -7.341 6.838 1.00 97.38 95 LEU A C 1
ATOM 703 O O . LEU A 1 95 ? -6.456 -7.613 8.010 1.00 97.38 95 LEU A O 1
ATOM 707 N N . ARG A 1 96 ? -7.949 -7.388 6.338 1.00 96.44 96 ARG A N 1
ATOM 708 C CA . ARG A 1 96 ? -9.098 -7.859 7.116 1.00 96.44 96 ARG A CA 1
ATOM 709 C C . ARG A 1 96 ? -8.964 -9.328 7.491 1.00 96.44 96 ARG A C 1
ATOM 711 O O . ARG A 1 96 ? -9.201 -9.686 8.638 1.00 96.44 96 ARG A O 1
ATOM 718 N N . VAL A 1 97 ? -8.524 -10.160 6.551 1.00 96.50 97 VAL A N 1
ATOM 719 C CA . VAL A 1 97 ? -8.267 -11.583 6.804 1.00 96.50 97 VAL A CA 1
ATOM 720 C C . VAL A 1 97 ? -7.170 -11.782 7.859 1.00 96.50 97 VAL A C 1
ATOM 722 O O . VAL A 1 97 ? -7.340 -12.611 8.747 1.00 96.50 97 VAL A O 1
ATOM 725 N N . ASP A 1 98 ? -6.071 -11.022 7.796 1.00 95.44 98 ASP A N 1
ATOM 726 C CA . ASP A 1 98 ? -4.951 -11.140 8.750 1.00 95.44 98 ASP A CA 1
ATOM 727 C C . ASP A 1 98 ? -5.303 -10.631 10.159 1.00 95.44 98 ASP A C 1
ATOM 729 O O . ASP A 1 98 ? -4.903 -11.231 11.154 1.00 95.44 98 ASP A O 1
ATOM 733 N N . LEU A 1 99 ? -6.052 -9.527 10.253 1.00 94.69 99 LEU A N 1
ATOM 734 C CA . LEU A 1 99 ? -6.367 -8.871 11.528 1.00 94.69 99 LEU A CA 1
ATOM 735 C C . LEU A 1 99 ? -7.659 -9.382 12.187 1.00 94.69 99 LEU A C 1
ATOM 737 O O . LEU A 1 99 ? -7.831 -9.190 13.391 1.00 94.69 99 LEU A O 1
ATOM 741 N N . GLY A 1 100 ? -8.548 -10.026 11.428 1.00 94.94 100 GLY A N 1
ATOM 742 C CA . GLY A 1 100 ? -9.866 -10.445 11.897 1.00 94.94 100 GLY A CA 1
ATOM 743 C C . GLY A 1 100 ? -10.821 -9.270 12.122 1.00 94.94 100 GLY A C 1
ATOM 744 O O . GLY A 1 100 ? -10.636 -8.175 11.605 1.00 94.94 100 GLY A O 1
ATOM 745 N N . GLU A 1 101 ? -11.882 -9.484 12.897 1.00 93.81 101 GLU A N 1
ATOM 746 C CA . GLU A 1 101 ? -12.812 -8.401 13.224 1.00 93.81 101 GLU A CA 1
ATOM 747 C C . GLU A 1 101 ? -12.198 -7.427 14.237 1.00 93.81 101 GLU A C 1
ATOM 749 O O . GLU A 1 101 ? -11.662 -7.829 15.273 1.00 93.81 101 GLU A O 1
ATOM 754 N N . LEU A 1 102 ? -12.334 -6.129 13.963 1.00 92.75 102 LEU A N 1
ATOM 755 C CA . LEU A 1 102 ? -11.963 -5.068 14.893 1.00 92.75 102 LEU A CA 1
ATOM 756 C C . LEU A 1 102 ? -13.224 -4.446 15.504 1.00 92.75 102 LEU A C 1
ATOM 758 O O . LEU A 1 102 ? -14.151 -4.097 14.769 1.00 92.75 102 LEU A O 1
ATOM 762 N N . PRO A 1 103 ? -13.272 -4.253 16.834 1.00 92.50 103 PRO A N 1
ATOM 763 C CA . PRO A 1 103 ? -14.329 -3.473 17.459 1.00 92.50 103 PRO A CA 1
ATOM 764 C C . PRO A 1 103 ? -14.421 -2.058 16.874 1.00 92.50 103 PRO A C 1
ATOM 766 O O . PRO A 1 103 ? -13.411 -1.420 16.569 1.00 92.50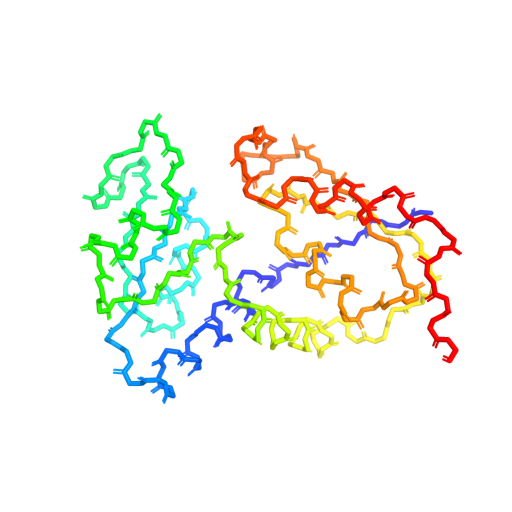 103 PRO A O 1
ATOM 769 N N . ALA A 1 104 ? -15.642 -1.530 16.774 1.00 91.62 104 ALA A N 1
ATOM 770 C CA . ALA A 1 104 ? -15.838 -0.131 16.414 1.00 91.62 104 ALA A CA 1
ATOM 771 C C . ALA A 1 104 ? -15.094 0.776 17.409 1.00 91.62 104 ALA A C 1
ATOM 773 O O . ALA A 1 104 ? -15.165 0.583 18.626 1.00 91.62 104 ALA A O 1
ATOM 774 N N . GLY A 1 105 ? -14.363 1.764 16.895 1.00 91.00 105 GLY A N 1
ATOM 775 C CA . GLY A 1 105 ? -13.556 2.639 17.737 1.00 91.00 105 GLY A CA 1
ATOM 776 C C . GLY A 1 105 ? -12.413 3.327 17.007 1.00 91.00 105 GLY A C 1
ATOM 777 O O . GLY A 1 105 ? -12.281 3.247 15.788 1.00 91.00 105 GLY A O 1
ATOM 778 N N . THR A 1 106 ? -11.579 4.016 17.786 1.00 94.38 106 THR A N 1
ATOM 779 C CA . THR A 1 106 ? -10.458 4.812 17.274 1.00 94.38 106 THR A CA 1
ATOM 780 C C . THR A 1 106 ? -9.117 4.163 17.598 1.00 94.38 106 THR A C 1
ATOM 782 O O . THR A 1 106 ? -8.779 3.953 18.773 1.00 94.38 106 THR A O 1
ATOM 785 N N . TYR A 1 107 ? -8.329 3.934 16.552 1.00 94.69 107 TYR A N 1
ATOM 786 C CA . TYR A 1 107 ? -7.018 3.302 16.587 1.00 94.69 107 TYR A CA 1
ATOM 787 C C . TYR A 1 107 ? -5.932 4.258 16.113 1.00 94.69 107 TYR A C 1
ATOM 789 O O . TYR A 1 107 ? -6.143 5.036 15.187 1.00 94.69 107 TYR A O 1
ATOM 797 N N . THR A 1 108 ? -4.750 4.180 16.711 1.00 94.44 108 THR A N 1
ATOM 798 C CA . THR A 1 108 ? -3.557 4.865 16.204 1.00 94.44 108 THR A CA 1
ATOM 799 C C . THR A 1 108 ? -2.699 3.896 15.400 1.00 94.44 108 THR A C 1
ATOM 801 O O . THR A 1 108 ? -2.496 2.753 15.808 1.00 94.44 108 THR A O 1
ATOM 804 N N . VAL A 1 109 ? -2.204 4.342 14.242 1.00 92.75 109 VAL A N 1
ATOM 805 C CA . VAL A 1 109 ? -1.456 3.498 13.299 1.00 92.75 109 VAL A CA 1
ATOM 806 C C . VAL A 1 109 ? -0.148 4.186 12.897 1.00 92.75 109 VAL A C 1
ATOM 808 O O . VAL A 1 109 ? -0.183 5.294 12.346 1.00 92.75 109 VAL A O 1
ATOM 811 N N . PRO A 1 110 ? 1.020 3.546 13.102 1.00 90.12 110 PRO A N 1
ATOM 812 C CA . PRO A 1 110 ? 2.290 4.045 12.586 1.00 90.12 110 PRO A CA 1
ATOM 813 C C . PRO A 1 110 ? 2.232 4.250 11.069 1.00 90.12 110 PRO A C 1
ATOM 815 O O . PRO A 1 110 ? 1.987 3.307 10.311 1.00 90.12 110 PRO A O 1
ATOM 818 N N . THR A 1 111 ? 2.464 5.480 10.622 1.00 87.31 111 THR A N 1
ATOM 819 C CA . THR A 1 111 ? 2.190 5.902 9.246 1.00 87.31 111 THR A CA 1
ATOM 820 C C . THR A 1 111 ? 3.447 6.442 8.575 1.00 87.31 111 THR A C 1
ATOM 822 O O . THR A 1 111 ? 4.184 7.226 9.156 1.00 87.31 111 THR A O 1
ATOM 825 N N . GLY A 1 112 ? 3.702 5.976 7.350 1.00 83.81 112 GLY A N 1
ATOM 826 C CA . GLY A 1 112 ? 4.694 6.546 6.434 1.00 83.81 112 GLY A CA 1
ATOM 827 C C . GLY A 1 112 ? 3.982 7.211 5.261 1.00 83.81 112 GLY A C 1
ATOM 828 O O . GLY A 1 112 ? 3.533 8.338 5.366 1.00 83.81 112 GLY A O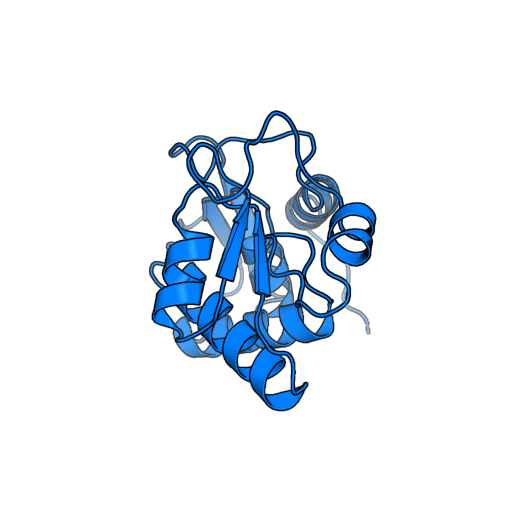 1
ATOM 829 N N . SER A 1 113 ? 3.780 6.474 4.169 1.00 84.19 113 SER A N 1
ATOM 830 C CA . SER A 1 113 ? 3.067 6.959 2.973 1.00 84.19 113 SER A CA 1
ATOM 831 C C . SER A 1 113 ? 1.554 7.133 3.133 1.00 84.19 113 SER A C 1
ATOM 833 O O . SER A 1 113 ? 0.922 7.662 2.228 1.00 84.19 113 SER A O 1
ATOM 835 N N . GLY A 1 114 ? 0.948 6.619 4.209 1.00 89.25 114 GLY A N 1
ATOM 836 C CA . GLY A 1 114 ? -0.506 6.654 4.397 1.00 89.25 114 GLY A CA 1
ATOM 837 C C . GLY A 1 114 ? -1.288 5.469 3.834 1.00 89.25 114 GLY A C 1
ATOM 838 O O . GLY A 1 114 ? -2.400 5.217 4.279 1.00 89.25 114 GLY A O 1
ATOM 839 N N . GLU A 1 115 ? -0.710 4.694 2.915 1.00 93.31 115 GLU A N 1
ATOM 840 C CA . GLU A 1 115 ? -1.454 3.674 2.157 1.00 93.31 115 GLU A CA 1
ATOM 841 C C . GLU A 1 115 ? -2.118 2.616 3.050 1.00 93.31 115 GLU A C 1
ATOM 843 O O . GLU A 1 115 ? -3.293 2.316 2.878 1.00 93.31 115 GLU A O 1
ATOM 848 N N . THR A 1 116 ? -1.410 2.111 4.069 1.00 93.38 116 THR A N 1
ATOM 849 C CA . THR A 1 116 ? -1.988 1.151 5.025 1.00 93.38 116 THR A CA 1
ATOM 850 C C . THR A 1 116 ? -3.192 1.730 5.765 1.00 93.38 116 THR A C 1
ATOM 852 O O . THR A 1 116 ? -4.156 1.012 5.989 1.00 93.38 116 THR A O 1
ATOM 855 N N . LEU A 1 117 ? -3.163 3.015 6.126 1.00 93.81 117 LEU A N 1
ATOM 856 C CA . LEU A 1 117 ? -4.266 3.667 6.832 1.00 93.81 117 LEU A CA 1
ATOM 857 C C . LEU A 1 117 ? -5.502 3.787 5.934 1.00 93.81 117 LEU A C 1
ATOM 859 O O . LEU A 1 117 ? -6.618 3.530 6.384 1.00 93.81 117 LEU A O 1
ATOM 863 N N . VAL A 1 118 ? -5.295 4.106 4.654 1.00 95.19 118 VAL A N 1
ATOM 864 C CA . VAL A 1 118 ? -6.373 4.123 3.659 1.00 95.19 118 VAL A CA 1
ATOM 865 C C . VAL A 1 118 ? -6.975 2.725 3.502 1.00 95.19 118 VAL A C 1
ATOM 867 O O . VAL A 1 118 ? -8.185 2.581 3.642 1.00 95.19 118 VAL A O 1
ATOM 870 N N . CYS A 1 119 ? -6.155 1.684 3.317 1.00 96.81 119 CYS A N 1
ATOM 871 C CA . CYS A 1 119 ? -6.657 0.311 3.196 1.00 96.81 119 CYS A CA 1
ATOM 872 C C . CYS A 1 119 ? -7.395 -0.161 4.462 1.00 96.81 119 CYS A C 1
ATOM 874 O O . CYS A 1 119 ? -8.418 -0.826 4.359 1.00 96.81 119 CYS A O 1
ATOM 876 N N . LEU A 1 120 ? -6.934 0.212 5.660 1.00 96.12 120 LEU A N 1
ATOM 877 C CA . LEU A 1 120 ? -7.661 -0.075 6.903 1.00 96.12 120 LEU A CA 1
ATOM 878 C C . LEU A 1 120 ? -9.025 0.619 6.944 1.00 96.12 120 LEU A C 1
ATOM 880 O O . LEU A 1 120 ? -10.002 0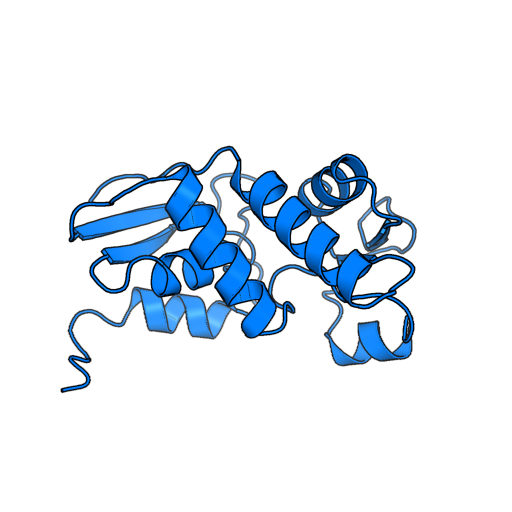.012 7.367 1.00 96.12 120 LEU A O 1
ATOM 884 N N . SER A 1 121 ? -9.104 1.864 6.476 1.00 95.25 121 SER A N 1
ATOM 885 C CA . SER A 1 121 ? -10.367 2.612 6.426 1.00 95.25 121 SER A CA 1
ATOM 886 C C . SER A 1 121 ? -11.359 1.994 5.432 1.00 95.25 121 SER A C 1
ATOM 888 O O . SER A 1 121 ? -12.562 2.049 5.659 1.00 95.25 121 SER A O 1
ATOM 890 N N . MET A 1 122 ? -10.864 1.360 4.362 1.00 95.38 122 MET A N 1
ATOM 891 C CA . MET A 1 122 ? -11.685 0.560 3.443 1.00 95.38 122 MET A CA 1
ATOM 892 C C . MET A 1 122 ? -12.165 -0.742 4.102 1.00 95.38 122 MET A C 1
ATOM 894 O O . MET A 1 122 ? -13.337 -1.087 4.000 1.00 95.38 122 MET A O 1
ATOM 898 N N . ALA A 1 123 ? -11.269 -1.449 4.801 1.00 96.31 123 ALA A N 1
ATOM 899 C CA . ALA A 1 123 ? -11.561 -2.732 5.441 1.00 96.31 123 ALA A CA 1
ATOM 900 C C . ALA A 1 123 ? -12.505 -2.612 6.649 1.00 96.31 123 ALA A C 1
ATOM 902 O O . ALA A 1 123 ? -13.291 -3.525 6.908 1.00 96.31 123 ALA A O 1
ATOM 903 N N . TYR A 1 124 ? -12.429 -1.502 7.388 1.00 95.19 124 TYR A N 1
ATOM 904 C CA . TYR A 1 124 ? -13.143 -1.284 8.647 1.00 95.19 124 TYR A CA 1
ATOM 905 C C . TYR A 1 124 ? -13.816 0.093 8.673 1.00 95.19 124 TYR A C 1
ATOM 907 O O . TYR A 1 124 ? -13.374 0.985 9.398 1.00 95.19 124 TYR A O 1
ATOM 915 N N . PRO A 1 125 ? -14.922 0.281 7.936 1.00 91.69 125 PRO A N 1
ATOM 916 C CA . PRO A 1 125 ? -15.608 1.573 7.865 1.00 91.69 125 PRO A CA 1
ATOM 917 C C . PRO A 1 125 ? -16.207 2.031 9.208 1.00 91.69 125 PRO A C 1
ATOM 919 O O . PRO A 1 125 ? -16.491 3.210 9.386 1.00 91.69 125 PRO A O 1
ATOM 922 N N . ALA A 1 126 ? -16.391 1.115 10.167 1.00 90.25 126 ALA A N 1
ATOM 923 C CA . ALA A 1 126 ? -16.838 1.429 11.528 1.00 90.25 126 ALA A CA 1
ATOM 924 C C . ALA A 1 126 ? -15.692 1.844 12.478 1.00 90.25 126 ALA A C 1
ATOM 926 O O . ALA A 1 126 ? -15.938 2.186 13.637 1.00 90.25 126 ALA A O 1
ATOM 927 N N . CYS A 1 127 ? -14.440 1.790 12.017 1.00 92.62 127 CYS A N 1
ATOM 928 C CA . CYS A 1 127 ? -13.260 2.157 12.788 1.00 92.62 127 CYS A CA 1
ATOM 929 C C . CYS A 1 127 ? -12.660 3.462 12.255 1.00 92.62 127 CYS A C 1
ATOM 931 O O . CYS A 1 127 ? -12.672 3.741 11.059 1.00 92.62 127 CYS A O 1
ATOM 933 N N . ARG A 1 128 ? -12.063 4.245 13.152 1.00 92.00 128 ARG A N 1
ATOM 934 C CA . ARG A 1 128 ? -11.298 5.446 12.810 1.00 92.00 128 ARG A CA 1
ATOM 935 C C . ARG A 1 128 ? -9.818 5.183 13.026 1.00 92.00 128 ARG A C 1
ATOM 937 O O . ARG A 1 128 ? -9.418 4.773 14.114 1.00 92.00 128 ARG A O 1
ATOM 944 N N . PHE A 1 129 ? -8.996 5.476 12.025 1.00 93.94 129 PHE A N 1
ATOM 945 C CA . PHE A 1 129 ? -7.549 5.283 12.095 1.00 93.94 129 PHE A CA 1
ATOM 946 C C . PHE A 1 129 ? -6.833 6.631 12.076 1.00 93.94 129 PHE A C 1
ATOM 948 O O . PHE A 1 129 ? -6.954 7.405 11.130 1.00 93.94 129 PHE A O 1
ATOM 955 N N . LEU A 1 130 ? -6.081 6.916 13.135 1.00 93.38 130 LEU A N 1
ATOM 956 C CA . LEU A 1 130 ? -5.306 8.138 13.287 1.00 93.38 130 LEU A CA 1
ATOM 957 C C . LEU A 1 130 ? -3.834 7.865 12.954 1.00 93.38 130 LEU A C 1
ATOM 959 O O . LEU A 1 130 ? -3.246 6.933 13.518 1.00 93.38 130 LEU A O 1
ATOM 963 N N . PRO A 1 131 ? -3.214 8.656 12.065 1.00 92.31 131 PRO A N 1
ATOM 964 C CA . PRO A 1 131 ? -1.824 8.454 11.699 1.00 92.31 131 PRO A CA 1
ATOM 965 C C . PRO A 1 131 ? -0.891 8.869 12.839 1.00 92.31 131 PRO A C 1
ATOM 967 O O . PRO A 1 131 ? -1.067 9.921 13.450 1.00 92.31 131 PRO A O 1
ATOM 970 N N . VAL A 1 132 ? 0.150 8.073 13.079 1.00 91.12 132 VAL A N 1
ATOM 971 C CA . VAL A 1 132 ? 1.270 8.443 13.952 1.00 91.12 132 VAL A CA 1
ATOM 972 C C . VAL A 1 132 ? 2.559 8.429 13.141 1.00 91.12 132 VAL A C 1
ATOM 974 O O . VAL A 1 132 ? 3.000 7.375 12.681 1.00 91.12 132 VAL A O 1
ATOM 977 N N . TYR A 1 133 ? 3.154 9.605 12.960 1.00 88.44 133 TYR A N 1
ATOM 978 C CA . TYR A 1 133 ? 4.421 9.797 12.252 1.00 88.44 133 TYR A CA 1
ATOM 979 C C . TYR A 1 133 ? 5.594 9.890 13.241 1.00 88.44 133 TYR A C 1
ATOM 981 O O . TYR A 1 133 ? 5.403 10.143 14.427 1.00 88.44 133 TYR A O 1
ATOM 989 N N . GLY A 1 134 ? 6.822 9.710 12.753 1.00 83.75 134 GLY A N 1
ATOM 990 C CA . GLY A 1 134 ? 8.052 9.985 13.505 1.00 83.75 134 GLY A CA 1
ATOM 991 C C . GLY A 1 134 ? 8.502 8.902 14.492 1.00 83.75 134 GLY A C 1
ATOM 992 O O . GLY A 1 134 ? 9.467 9.123 15.213 1.00 83.75 134 GLY A O 1
ATOM 993 N N . ILE A 1 135 ? 7.871 7.722 14.506 1.00 81.94 135 ILE A N 1
ATOM 994 C CA . ILE A 1 135 ? 8.275 6.595 15.374 1.00 81.94 135 ILE A CA 1
ATOM 995 C C . ILE A 1 135 ? 9.614 5.974 14.910 1.00 81.94 135 ILE A C 1
ATOM 997 O O . ILE A 1 135 ? 10.365 5.411 15.699 1.00 81.94 135 ILE A O 1
ATOM 1001 N N . GLY A 1 136 ? 9.940 6.097 13.623 1.00 78.06 136 GLY A N 1
ATOM 1002 C CA . GLY A 1 136 ? 11.203 5.678 13.009 1.00 78.06 136 GLY A CA 1
ATOM 1003 C C . GLY A 1 136 ? 11.337 6.182 11.567 1.00 78.06 136 GLY A C 1
ATOM 1004 O O . GLY A 1 136 ? 10.408 6.802 11.042 1.00 78.06 136 GLY A O 1
ATOM 1005 N N . GLN A 1 137 ? 12.466 5.891 10.901 1.00 71.25 137 GLN A N 1
ATOM 1006 C CA . GLN A 1 137 ? 12.768 6.404 9.548 1.00 71.25 137 GLN A CA 1
ATOM 1007 C C . GLN A 1 137 ? 11.634 6.160 8.536 1.00 71.25 137 GLN A C 1
ATOM 1009 O O . GLN A 1 137 ? 11.214 7.081 7.847 1.00 71.25 137 GLN A O 1
ATOM 1014 N N . GLY A 1 138 ? 11.067 4.950 8.500 1.00 70.00 138 GLY A N 1
ATOM 1015 C CA . GLY A 1 138 ? 9.979 4.596 7.573 1.00 70.00 138 GLY A CA 1
ATOM 1016 C C . GLY A 1 138 ? 8.603 5.198 7.903 1.00 70.00 138 GLY A C 1
ATOM 1017 O O . GLY A 1 138 ? 7.629 4.891 7.220 1.00 70.00 138 GLY A O 1
ATOM 1018 N N . THR A 1 139 ? 8.511 5.999 8.966 1.00 76.69 139 THR A N 1
ATOM 1019 C CA . THR A 1 139 ? 7.295 6.710 9.402 1.00 76.69 139 THR A CA 1
ATOM 1020 C C . THR A 1 139 ? 7.509 8.219 9.493 1.00 76.69 139 THR A C 1
ATOM 1022 O O . THR A 1 139 ? 6.686 8.926 10.067 1.00 76.69 139 THR A O 1
ATOM 1025 N N . GLN A 1 140 ? 8.634 8.736 8.992 1.00 79.19 140 GLN A N 1
ATOM 1026 C CA . GLN A 1 140 ? 8.820 10.180 8.911 1.00 79.19 140 GLN A CA 1
ATOM 1027 C C . GLN A 1 140 ? 7.774 10.777 7.971 1.00 79.19 140 GLN A C 1
ATOM 1029 O O . GLN A 1 140 ? 7.455 10.205 6.928 1.00 79.19 140 GLN A O 1
ATOM 1034 N N . PHE A 1 141 ? 7.224 11.919 8.371 1.00 79.25 141 PHE A N 1
ATOM 1035 C CA . PHE A 1 141 ? 6.287 12.651 7.541 1.00 79.25 141 PHE A CA 1
ATOM 1036 C C . PHE A 1 141 ? 7.037 13.266 6.353 1.00 79.25 141 PHE A C 1
ATOM 1038 O O . PHE A 1 141 ? 7.937 14.080 6.545 1.00 79.25 141 PHE A O 1
ATOM 1045 N N . GLU A 1 142 ? 6.664 12.886 5.133 1.00 77.56 142 GLU A N 1
ATOM 1046 C CA . GLU A 1 142 ? 7.141 13.512 3.895 1.00 77.56 142 GLU A CA 1
ATOM 1047 C C . GLU A 1 142 ? 5.979 14.321 3.311 1.00 77.56 142 GLU A C 1
ATOM 1049 O O . GLU A 1 142 ? 4.999 13.711 2.880 1.00 77.56 142 GLU A O 1
ATOM 1054 N N . PRO A 1 143 ? 6.053 15.665 3.278 1.00 78.44 143 PRO A N 1
ATOM 1055 C CA . PRO A 1 143 ? 4.964 16.516 2.797 1.00 78.44 143 PRO A CA 1
ATOM 1056 C C . PRO A 1 143 ? 4.471 16.169 1.389 1.00 78.44 143 PRO A C 1
ATOM 1058 O O . PRO A 1 143 ? 3.287 16.334 1.103 1.00 78.44 143 PRO A O 1
ATOM 1061 N N . ARG A 1 144 ? 5.354 15.653 0.526 1.00 76.19 144 ARG A N 1
ATOM 1062 C CA . ARG A 1 144 ? 5.038 15.284 -0.862 1.00 76.19 144 ARG A CA 1
ATOM 1063 C C . ARG A 1 144 ? 4.481 13.870 -1.023 1.00 76.19 144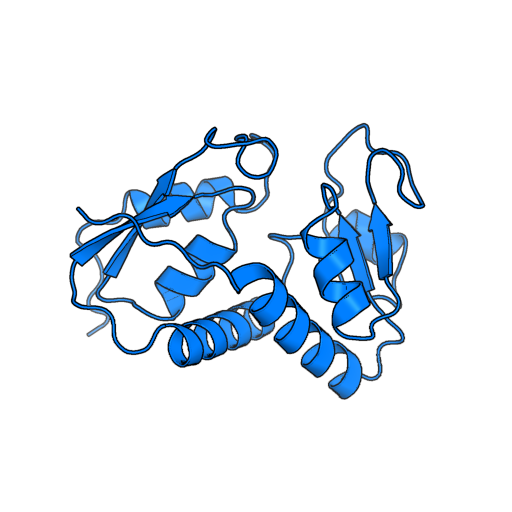 ARG A C 1
ATOM 1065 O O . ARG A 1 144 ? 4.239 13.457 -2.155 1.00 76.19 144 ARG A O 1
ATOM 1072 N N . ALA A 1 145 ? 4.290 13.115 0.061 1.00 79.38 145 ALA A N 1
ATOM 1073 C CA . ALA A 1 145 ? 3.701 11.787 -0.032 1.00 79.38 145 ALA A CA 1
ATOM 1074 C C . ALA A 1 145 ? 2.267 11.886 -0.600 1.00 79.38 145 ALA A C 1
ATOM 1076 O O . ALA A 1 145 ? 1.458 12.683 -0.112 1.00 79.38 145 ALA A O 1
ATOM 1077 N N . PRO A 1 146 ? 1.926 11.074 -1.613 1.00 81.00 146 PRO A N 1
ATOM 1078 C CA . PRO A 1 146 ? 0.747 11.291 -2.456 1.00 81.00 146 PRO A CA 1
ATOM 1079 C C . PRO A 1 146 ? -0.588 11.134 -1.717 1.00 81.00 146 PRO A C 1
ATOM 1081 O O . PRO A 1 146 ? -1.593 11.690 -2.149 1.00 81.00 146 PRO A O 1
ATOM 1084 N N . LEU A 1 147 ? -0.617 10.417 -0.587 1.00 89.31 147 LEU A N 1
ATOM 1085 C CA . LEU A 1 147 ? -1.845 10.174 0.176 1.00 89.31 147 LEU A CA 1
ATOM 1086 C C . LEU A 1 147 ? -2.017 11.084 1.396 1.00 89.31 147 LEU A C 1
ATOM 1088 O O . LEU A 1 147 ? -2.999 10.919 2.115 1.00 89.31 147 LEU A O 1
ATOM 1092 N N . ASN A 1 148 ? -1.122 12.046 1.648 1.00 86.69 148 ASN A N 1
ATOM 1093 C CA . ASN A 1 148 ? -1.198 12.887 2.850 1.00 86.69 148 ASN A CA 1
ATOM 1094 C C . ASN A 1 148 ? -2.557 13.581 3.012 1.00 86.69 148 ASN A C 1
ATOM 1096 O O . ASN A 1 148 ? -3.145 13.519 4.090 1.00 86.69 148 ASN A O 1
ATOM 1100 N N . GLY A 1 149 ? -3.079 14.191 1.941 1.00 86.94 149 GLY A N 1
ATOM 1101 C CA . GLY A 1 149 ? -4.381 14.865 1.977 1.00 86.94 149 GLY A CA 1
ATOM 1102 C C . GLY A 1 149 ? -5.533 13.907 2.292 1.00 86.94 149 GLY A C 1
ATOM 1103 O O . GLY A 1 149 ? -6.394 14.222 3.110 1.00 86.94 149 GLY A O 1
ATOM 1104 N N . LEU A 1 150 ? -5.514 12.699 1.715 1.00 90.25 150 LEU A N 1
ATOM 1105 C CA . LEU A 1 150 ? -6.529 11.680 1.984 1.00 90.25 150 LEU A CA 1
ATOM 1106 C C . LEU A 1 150 ? -6.430 11.146 3.417 1.00 90.25 150 LEU A C 1
ATOM 1108 O O . LEU A 1 150 ? -7.443 11.031 4.096 1.00 90.25 150 LEU A O 1
ATOM 1112 N N . VAL A 1 151 ? -5.220 10.865 3.904 1.00 90.50 151 VAL A N 1
ATOM 1113 C CA . VAL A 1 151 ? -4.993 10.447 5.294 1.00 90.50 151 VAL A CA 1
ATOM 1114 C C . VAL A 1 151 ? -5.508 11.500 6.269 1.00 90.50 151 VAL A C 1
ATOM 1116 O O . VAL A 1 151 ? -6.159 11.147 7.247 1.00 90.50 151 VAL A O 1
ATOM 1119 N N . GLN A 1 152 ? -5.247 12.783 6.009 1.00 87.94 152 GLN A N 1
ATOM 1120 C CA . GLN A 1 152 ? -5.757 13.878 6.834 1.00 87.94 152 GLN A CA 1
ATOM 1121 C C . GLN A 1 152 ? -7.287 13.938 6.808 1.00 87.94 152 GLN A C 1
ATOM 1123 O O . GLN A 1 152 ? -7.898 14.052 7.868 1.00 87.94 152 GLN A O 1
ATOM 1128 N N . ALA A 1 153 ? -7.909 13.804 5.633 1.00 88.12 153 ALA A N 1
ATOM 1129 C CA . ALA A 1 153 ? -9.364 13.791 5.500 1.00 88.12 153 ALA A CA 1
ATOM 1130 C C . ALA A 1 153 ? -10.008 12.612 6.252 1.00 88.12 153 ALA A C 1
ATOM 1132 O O . ALA A 1 153 ? -10.939 12.817 7.027 1.00 88.12 153 ALA A O 1
ATOM 1133 N N . LEU A 1 154 ? -9.470 11.398 6.091 1.00 89.06 154 LEU A N 1
ATOM 1134 C CA . LEU A 1 154 ? -9.934 10.195 6.794 1.00 89.06 154 LEU A CA 1
ATOM 1135 C C . LEU A 1 154 ? -9.726 10.301 8.309 1.00 89.06 154 LEU A C 1
ATOM 1137 O O . LEU A 1 154 ? -10.583 9.899 9.090 1.00 89.06 154 LEU A O 1
ATOM 1141 N N . ALA A 1 155 ? -8.604 10.881 8.740 1.00 85.31 155 ALA A N 1
ATOM 1142 C CA . ALA A 1 155 ? -8.335 11.100 10.152 1.00 85.31 155 ALA A CA 1
ATOM 1143 C C . ALA A 1 155 ? -9.251 12.173 10.754 1.00 85.31 155 ALA A C 1
ATOM 1145 O O . ALA A 1 155 ? -9.583 12.066 11.932 1.00 85.31 155 ALA A O 1
ATOM 1146 N N . ALA A 1 156 ? -9.656 13.191 9.987 1.00 81.31 156 ALA A N 1
ATOM 1147 C CA . ALA A 1 156 ? -10.527 14.281 10.431 1.00 81.31 156 ALA A CA 1
ATOM 1148 C C . ALA A 1 156 ? -12.022 13.913 10.416 1.00 81.31 156 ALA A C 1
ATOM 1150 O O . ALA A 1 156 ? -12.763 14.373 11.285 1.00 81.31 156 ALA A O 1
ATOM 1151 N N . GLY A 1 157 ? -12.459 13.077 9.468 1.00 65.50 157 GLY A N 1
ATOM 1152 C CA . GLY A 1 157 ? -13.848 12.648 9.303 1.00 65.50 157 GLY A CA 1
ATOM 1153 C C . GLY A 1 157 ? -14.337 11.804 10.480 1.00 65.50 157 GLY A C 1
ATOM 1154 O O . GLY A 1 157 ? -14.033 10.621 10.578 1.00 65.50 157 GLY A O 1
ATOM 1155 N N . GLY A 1 158 ? -15.067 12.436 11.401 1.00 52.56 158 GLY A N 1
ATOM 1156 C CA . GLY A 1 158 ? -15.561 11.814 12.630 1.00 52.56 158 GLY A CA 1
ATOM 1157 C C . GLY A 1 158 ? -17.033 11.397 12.633 1.00 52.56 158 GLY A C 1
ATOM 1158 O O . GLY A 1 158 ? -17.384 10.620 13.509 1.00 52.56 158 GLY A O 1
ATOM 1159 N N . GLU A 1 159 ? -17.890 11.864 11.711 1.00 52.12 159 GLU A N 1
ATOM 1160 C CA . GLU A 1 159 ? -19.353 11.632 11.817 1.00 52.12 159 GLU A CA 1
ATOM 1161 C C . GLU A 1 159 ? -20.146 11.520 10.489 1.00 52.12 159 GLU A C 1
ATOM 1163 O O . GLU A 1 159 ? -21.368 11.407 10.519 1.00 52.12 159 GLU A O 1
ATOM 1168 N N . ALA A 1 160 ? -19.517 11.480 9.311 1.00 48.44 160 ALA A N 1
ATOM 1169 C CA . ALA A 1 160 ? -20.231 11.333 8.031 1.00 48.44 160 ALA A CA 1
ATOM 1170 C C . ALA A 1 160 ? -19.534 10.263 7.172 1.00 48.44 160 ALA A C 1
ATOM 1172 O O . ALA A 1 160 ? -18.318 10.298 7.048 1.00 48.44 160 ALA A O 1
ATOM 1173 N N . ALA A 1 161 ? -20.190 9.272 6.573 1.00 41.25 161 ALA A N 1
ATOM 1174 C CA . ALA A 1 161 ? -21.568 9.206 6.126 1.00 41.25 161 ALA A CA 1
ATOM 1175 C C . ALA A 1 161 ? -22.128 7.788 6.315 1.00 41.25 161 ALA A C 1
ATOM 1177 O O . ALA A 1 161 ? -21.554 6.810 5.837 1.00 41.25 161 ALA A O 1
ATOM 1178 N N . LYS A 1 162 ? -23.310 7.683 6.932 1.00 38.75 162 LYS A N 1
ATOM 1179 C CA . LYS A 1 162 ? -24.243 6.630 6.535 1.00 38.75 162 LYS A CA 1
ATOM 1180 C C . LYS A 1 162 ? -24.619 6.952 5.093 1.00 38.75 162 LYS A C 1
ATOM 1182 O O . LYS A 1 162 ? -25.376 7.891 4.867 1.00 38.75 162 LYS A O 1
ATOM 1187 N N . VAL A 1 163 ? -24.050 6.238 4.127 1.00 44.66 163 VAL A N 1
ATOM 1188 C CA . VAL A 1 163 ? -24.695 6.145 2.818 1.00 44.66 163 VAL A CA 1
ATOM 1189 C C . VAL A 1 163 ? -25.885 5.225 3.055 1.00 44.66 163 VAL A C 1
ATOM 1191 O O . VAL A 1 163 ? -25.721 4.015 3.190 1.00 44.66 163 VAL A O 1
ATOM 1194 N N . SER A 1 164 ? -27.031 5.853 3.312 1.00 39.78 164 SER A N 1
ATOM 1195 C CA . SER A 1 164 ? -28.348 5.219 3.367 1.00 39.78 164 SER A CA 1
ATOM 1196 C C . SER A 1 164 ? -28.706 4.598 2.028 1.00 39.78 164 SER A C 1
ATOM 1198 O O . SER A 1 164 ? -28.428 5.285 1.017 1.00 39.78 164 SER A O 1
#

Secondary structure (DSSP, 8-state):
-EE---TTHHHHHHHHHHHHHHHTT---EEEE-SSHHHHHHHHTT--EEEESTTSSB--SSPPPHHHHHHH-TTSEE--TTT--HHHHHHHHHHHHHHH----SEEEEEE-SSSHHHHHHHHH-TTEEEEEE--SSGGG---TT-TTHHHHHHHHH--S-----

Sequence (164 aa):
MSSLTIPNRKKIRAAVIAQHVRESGLPGVVCFSCGNASRALKEAGLFVVEIAPGGDLSTGRWWTAPEIARAWPHLFDATSGHLAFPVMAAVADALRVDLGELPAGTYTVPTGSGETLVCLSMAYPACRFLPVYGIGQGTQFEPRAPLNGLVQALAAGGEAAKVS